Protein AF-A0A1F6F1V9-F1 (afdb_monomer_lite)

Foldseek 3Di:
DEEDEEADDPVSVVVLLVCLVVVAAYEYEHYDPVSLVVSCVSRPPSYHYHPDPVVVVVVVVVVVD

Sequence (65 aa):
MVISYGVGGAGTASEIALALKAKKNVVLLNETTEGQTYFKKIGKELVHTALTPAEAVDIVERLLN

Organism: NCBI:txid1798512

pLDDT: mean 91.3, std 7.48, range [60.75, 97.44]

Secondary structure (DSSP, 8-state):
-EEEESS--HHHHHHHHHHHHTT--EEEES--HHHHHHHHHHHGGGEEEESSHHHHHHHHHHHH-

Structure (mmCIF, N/CA/C/O backbone):
data_AF-A0A1F6F1V9-F1
#
_entry.id   AF-A0A1F6F1V9-F1
#
loop_
_atom_site.group_PDB
_atom_site.id
_atom_site.type_symbol
_atom_site.label_atom_id
_atom_site.label_alt_id
_atom_site.label_comp_id
_atom_site.label_asym_id
_atom_site.label_entity_id
_atom_site.label_seq_id
_atom_site.pdbx_PDB_ins_code
_atom_site.Cartn_x
_atom_site.Cartn_y
_atom_site.Cartn_z
_atom_site.occupancy
_atom_site.B_iso_or_equiv
_atom_site.auth_seq_id
_atom_site.auth_comp_id
_atom_site.auth_asym_id
_atom_site.auth_atom_id
_atom_site.pdbx_PDB_model_num
ATOM 1 N N . MET A 1 1 ? -10.438 -4.765 -2.244 1.00 83.75 1 MET A N 1
ATOM 2 C CA . MET A 1 1 ? -9.045 -4.282 -2.129 1.00 83.75 1 MET A CA 1
ATOM 3 C C . MET A 1 1 ? -8.722 -3.391 -3.320 1.00 83.75 1 MET A C 1
ATOM 5 O O . MET A 1 1 ? -9.554 -3.319 -4.219 1.00 83.75 1 MET A O 1
ATOM 9 N N . VAL A 1 2 ? -7.569 -2.725 -3.324 1.00 89.19 2 VAL A N 1
ATOM 10 C CA . VAL A 1 2 ? -7.043 -1.957 -4.468 1.00 89.19 2 VAL A CA 1
ATOM 11 C C . VAL A 1 2 ? -5.596 -2.383 -4.724 1.00 89.19 2 VAL A C 1
ATOM 13 O O . VAL A 1 2 ? -4.867 -2.641 -3.770 1.00 89.19 2 VAL A O 1
ATOM 16 N N . ILE A 1 3 ? -5.185 -2.459 -5.990 1.00 87.81 3 ILE A N 1
ATOM 17 C CA . ILE A 1 3 ? -3.786 -2.665 -6.386 1.00 87.81 3 ILE A CA 1
ATOM 18 C C . ILE A 1 3 ? -3.354 -1.422 -7.163 1.00 87.81 3 ILE A C 1
ATOM 20 O O . ILE A 1 3 ? -4.024 -1.045 -8.121 1.00 87.81 3 ILE A O 1
ATOM 24 N N . SER A 1 4 ? -2.269 -0.778 -6.737 1.00 86.88 4 SER A N 1
ATOM 25 C CA . SER A 1 4 ? -1.675 0.372 -7.429 1.00 86.88 4 SER A CA 1
ATOM 26 C C . SER A 1 4 ? -0.365 -0.033 -8.091 1.00 86.88 4 SER A C 1
ATOM 28 O O . SER A 1 4 ? 0.377 -0.815 -7.503 1.00 86.88 4 SER A O 1
ATOM 30 N N . TYR A 1 5 ? -0.066 0.515 -9.271 1.00 83.06 5 TYR A N 1
ATOM 31 C CA . TYR A 1 5 ? 1.156 0.230 -10.027 1.00 83.06 5 TYR A CA 1
ATOM 32 C C . TYR A 1 5 ? 1.971 1.496 -10.320 1.00 83.06 5 TYR A C 1
ATOM 34 O O . TYR A 1 5 ? 1.439 2.447 -10.893 1.00 83.06 5 TYR A O 1
ATOM 42 N N . GLY A 1 6 ? 3.272 1.451 -10.018 1.00 71.25 6 GLY A N 1
ATOM 43 C CA . GLY A 1 6 ? 4.246 2.483 -10.384 1.00 71.25 6 GLY A CA 1
ATOM 44 C C . GLY A 1 6 ? 4.124 3.784 -9.588 1.00 71.25 6 GLY A C 1
ATOM 45 O O . GLY A 1 6 ? 3.389 3.842 -8.606 1.00 71.25 6 GLY A O 1
ATOM 46 N N . VAL A 1 7 ? 4.848 4.813 -10.056 1.00 60.75 7 VAL A N 1
ATOM 47 C CA . VAL A 1 7 ? 4.911 6.167 -9.471 1.00 60.75 7 VAL A CA 1
ATOM 48 C C . VAL A 1 7 ? 3.584 6.885 -9.717 1.00 60.75 7 VAL A C 1
ATOM 50 O O . VAL A 1 7 ? 3.390 7.532 -10.748 1.00 60.75 7 VAL A O 1
ATOM 53 N N . GLY A 1 8 ? 2.619 6.685 -8.824 1.00 63.16 8 GLY A N 1
ATOM 54 C CA . GLY A 1 8 ? 1.260 7.189 -8.994 1.00 63.16 8 GLY A CA 1
ATOM 55 C C . GLY A 1 8 ? 1.205 8.719 -9.086 1.00 63.16 8 GLY A C 1
ATOM 56 O O . GLY A 1 8 ? 1.889 9.434 -8.357 1.00 63.16 8 GLY A O 1
ATOM 57 N N . GLY A 1 9 ? 0.347 9.241 -9.965 1.00 78.25 9 GLY A N 1
ATOM 58 C CA . GLY A 1 9 ? -0.012 10.662 -9.960 1.00 78.25 9 GLY A CA 1
ATOM 59 C C . GLY A 1 9 ? -0.964 11.004 -8.804 1.00 78.25 9 GLY A C 1
ATOM 60 O O . GLY A 1 9 ? -1.461 10.123 -8.100 1.00 78.25 9 GLY A O 1
ATOM 61 N N . ALA A 1 10 ? -1.301 12.288 -8.640 1.00 85.56 10 ALA A N 1
ATOM 62 C CA . ALA A 1 10 ? -2.201 12.749 -7.571 1.00 85.56 10 ALA A CA 1
ATOM 63 C C . ALA A 1 10 ? -3.570 12.025 -7.546 1.00 85.56 10 ALA A C 1
ATOM 65 O O . ALA A 1 10 ? -4.152 11.834 -6.476 1.00 85.56 10 ALA A O 1
ATOM 66 N N . GLY A 1 11 ? -4.066 11.586 -8.710 1.00 88.12 11 GLY A N 1
ATOM 67 C CA . GLY A 1 11 ? -5.285 10.776 -8.825 1.00 88.12 11 GLY A CA 1
ATOM 68 C C . GLY A 1 11 ? -5.154 9.415 -8.139 1.00 88.12 11 GLY A C 1
ATOM 69 O O . GLY A 1 11 ? -5.925 9.109 -7.233 1.00 88.12 11 GLY A O 1
ATOM 70 N N . THR A 1 12 ? -4.121 8.647 -8.486 1.00 90.38 12 THR A N 1
ATOM 71 C CA . THR A 1 12 ? -3.833 7.339 -7.879 1.00 90.38 12 THR A CA 1
ATOM 72 C C . THR A 1 12 ? -3.607 7.458 -6.373 1.00 90.38 12 THR A C 1
ATOM 74 O O . THR A 1 12 ? -4.153 6.679 -5.593 1.00 90.38 12 THR A O 1
ATOM 77 N N . ALA A 1 13 ? -2.874 8.488 -5.936 1.00 90.75 13 ALA A N 1
ATOM 78 C CA . ALA A 1 13 ? -2.675 8.749 -4.514 1.00 90.75 13 ALA A CA 1
ATOM 79 C C . ALA A 1 13 ? -4.002 9.005 -3.774 1.00 90.75 13 ALA A C 1
ATOM 81 O O . ALA A 1 13 ? -4.197 8.517 -2.657 1.00 90.75 13 ALA A O 1
ATOM 82 N N . SER A 1 14 ? -4.937 9.717 -4.410 1.00 92.38 14 SER A N 1
ATOM 83 C CA . SER A 1 14 ? -6.273 9.966 -3.859 1.00 92.38 14 SER A CA 1
ATOM 84 C C . SER A 1 14 ? -7.100 8.682 -3.760 1.00 92.38 14 SER A C 1
ATOM 86 O O . SER A 1 14 ? -7.754 8.451 -2.744 1.00 92.38 14 SER A O 1
ATOM 88 N N . GLU A 1 15 ? -7.045 7.809 -4.766 1.00 93.25 15 GLU A N 1
ATOM 89 C CA . GLU A 1 15 ? -7.738 6.514 -4.750 1.00 93.25 15 GLU A CA 1
ATOM 90 C C . GLU A 1 15 ? -7.200 5.584 -3.659 1.00 93.25 15 GLU A C 1
ATOM 92 O O . GLU A 1 15 ? -7.986 4.978 -2.925 1.00 93.25 15 GLU A O 1
ATOM 97 N N . ILE A 1 16 ? -5.874 5.521 -3.487 1.00 94.12 16 ILE A N 1
ATOM 98 C CA . ILE A 1 16 ? -5.242 4.770 -2.395 1.00 94.12 16 ILE A CA 1
ATOM 99 C C . ILE A 1 16 ? -5.716 5.312 -1.043 1.00 94.12 16 ILE A C 1
ATOM 101 O O . ILE A 1 16 ? -6.157 4.543 -0.185 1.00 94.12 16 ILE A O 1
ATOM 105 N N . ALA A 1 17 ? -5.684 6.632 -0.849 1.00 93.56 17 ALA A N 1
ATOM 106 C CA . ALA A 1 17 ? -6.127 7.253 0.396 1.00 93.56 17 ALA 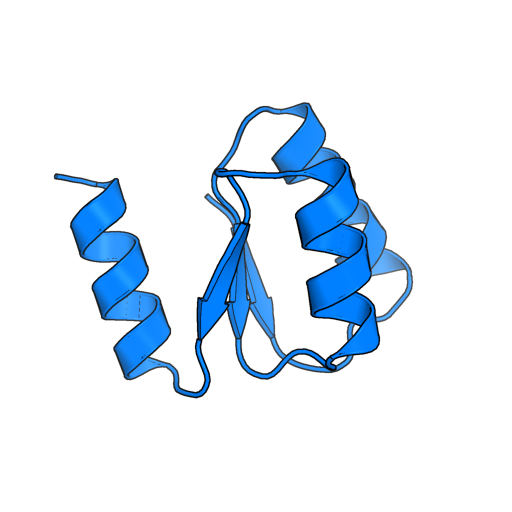A CA 1
ATOM 107 C C . ALA A 1 17 ? -7.610 6.963 0.693 1.00 93.56 17 ALA A C 1
ATOM 109 O O . ALA A 1 17 ? -7.969 6.644 1.830 1.00 93.56 17 ALA A O 1
ATOM 110 N N . LEU A 1 18 ? -8.476 7.015 -0.323 1.00 94.94 18 LEU A N 1
ATOM 111 C CA . LEU A 1 18 ? -9.895 6.679 -0.194 1.00 94.94 18 LEU A CA 1
ATOM 112 C C . LEU A 1 18 ? -10.111 5.196 0.136 1.00 94.94 18 LEU A C 1
ATOM 114 O O . LEU A 1 18 ? -10.961 4.876 0.970 1.00 94.94 18 LEU A O 1
ATOM 118 N N . ALA A 1 19 ? -9.334 4.291 -0.461 1.00 95.88 19 ALA A N 1
ATOM 119 C CA . ALA A 1 19 ? -9.393 2.864 -0.158 1.00 95.88 19 ALA A CA 1
ATOM 120 C C . ALA A 1 19 ? -9.011 2.575 1.302 1.00 95.88 19 ALA A C 1
ATOM 122 O O . ALA A 1 19 ? -9.730 1.848 1.992 1.00 95.88 19 ALA A O 1
ATOM 123 N N . LEU A 1 20 ? -7.940 3.204 1.794 1.00 95.69 20 LEU A N 1
ATOM 124 C CA . LEU A 1 20 ? -7.499 3.081 3.184 1.00 95.69 20 LEU A CA 1
ATOM 125 C C . LEU A 1 20 ? -8.516 3.685 4.158 1.00 95.69 20 LEU A C 1
ATOM 127 O O . LEU A 1 20 ? -8.837 3.065 5.172 1.00 95.69 20 LEU A O 1
ATOM 131 N N . LYS A 1 21 ? -9.118 4.834 3.820 1.00 95.38 21 LYS A N 1
ATOM 132 C CA . LYS A 1 21 ? -10.233 5.417 4.587 1.00 95.38 21 LYS A CA 1
ATOM 133 C C . LYS A 1 21 ? -11.426 4.460 4.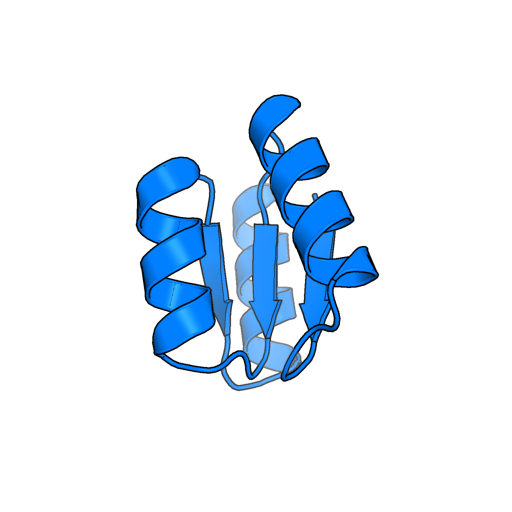685 1.00 95.38 21 LYS A C 1
ATOM 135 O O . LYS A 1 21 ? -12.076 4.393 5.725 1.00 95.38 21 LYS A O 1
ATOM 140 N N . ALA A 1 22 ? -11.693 3.693 3.629 1.00 96.69 22 ALA A N 1
ATOM 141 C CA . ALA A 1 22 ? -12.726 2.660 3.591 1.00 96.69 22 ALA A CA 1
ATOM 142 C C . ALA A 1 22 ? -12.296 1.322 4.232 1.00 96.69 22 ALA A C 1
ATOM 144 O O . ALA A 1 22 ? -13.001 0.326 4.072 1.00 96.69 22 ALA A O 1
ATOM 145 N N . LYS A 1 23 ? -11.154 1.282 4.938 1.00 95.44 23 LYS A N 1
ATOM 146 C CA . LYS A 1 23 ? -10.576 0.087 5.577 1.00 95.44 23 LYS A CA 1
ATOM 147 C C . LYS A 1 23 ? -10.332 -1.079 4.609 1.00 95.44 23 LYS A C 1
ATOM 149 O O . LYS A 1 23 ? -10.446 -2.242 4.987 1.00 95.44 23 LYS A O 1
ATOM 1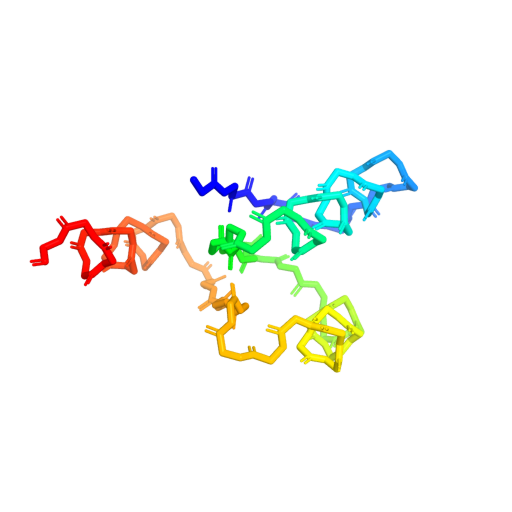54 N N . LYS A 1 24 ? -10.020 -0.788 3.343 1.00 96.25 24 LYS A N 1
ATOM 155 C CA . LYS A 1 24 ? -9.673 -1.809 2.346 1.00 96.25 24 LYS A CA 1
ATOM 156 C C . LYS A 1 24 ? -8.168 -2.064 2.358 1.00 96.25 24 LYS A C 1
ATOM 158 O O . LYS A 1 24 ? -7.391 -1.118 2.427 1.00 96.25 24 LYS A O 1
ATOM 163 N N . ASN A 1 25 ? -7.778 -3.327 2.182 1.00 97.25 25 ASN A N 1
ATOM 164 C CA . ASN A 1 25 ? -6.395 -3.676 1.856 1.00 97.25 25 ASN A CA 1
ATOM 165 C C . ASN A 1 25 ? -5.961 -3.019 0.533 1.00 97.25 25 ASN A C 1
ATOM 167 O O . ASN A 1 25 ? -6.742 -2.977 -0.431 1.00 97.25 25 ASN A O 1
ATOM 171 N N . VAL A 1 26 ? -4.716 -2.548 0.497 1.00 96.44 26 VAL A N 1
ATOM 172 C CA . VAL A 1 26 ? -4.038 -1.950 -0.655 1.00 96.44 26 VAL A CA 1
ATOM 173 C C . VAL A 1 26 ? -2.722 -2.680 -0.903 1.00 96.44 26 VAL A C 1
ATOM 175 O O . VAL A 1 26 ? -1.917 -2.824 0.013 1.00 96.44 26 VAL A O 1
ATOM 178 N N . VAL A 1 27 ? -2.484 -3.093 -2.146 1.00 96.75 27 VAL A N 1
ATOM 179 C CA . VAL A 1 27 ? -1.198 -3.645 -2.593 1.00 96.75 27 VAL A CA 1
ATOM 180 C C . VAL A 1 27 ? -0.501 -2.618 -3.483 1.00 96.75 27 VAL A C 1
ATOM 182 O O . VAL A 1 27 ? -1.052 -2.192 -4.498 1.00 96.75 27 VAL A O 1
ATOM 185 N N . LEU A 1 28 ? 0.702 -2.201 -3.097 1.00 94.94 28 LEU A N 1
ATOM 186 C CA . LEU A 1 28 ? 1.550 -1.284 -3.855 1.00 94.94 28 LEU A CA 1
ATOM 187 C C . LEU A 1 28 ? 2.541 -2.096 -4.695 1.00 94.94 28 LEU A C 1
ATOM 189 O O . LEU A 1 28 ? 3.489 -2.660 -4.149 1.00 94.94 28 LEU A O 1
ATOM 193 N N . LEU A 1 29 ? 2.314 -2.165 -6.005 1.00 94.62 29 LEU A N 1
ATOM 194 C CA . LEU A 1 29 ? 3.164 -2.865 -6.963 1.00 94.62 29 LEU A CA 1
ATOM 195 C C . LEU A 1 29 ? 4.158 -1.890 -7.604 1.00 94.62 29 LEU A C 1
ATOM 197 O O . LEU A 1 29 ? 3.756 -0.960 -8.301 1.00 94.62 29 LEU A O 1
ATOM 201 N N . ASN A 1 30 ? 5.457 -2.126 -7.414 1.00 86.06 30 ASN A N 1
ATOM 202 C CA . ASN A 1 30 ? 6.530 -1.301 -7.988 1.00 86.06 30 ASN A CA 1
ATOM 203 C C . ASN A 1 30 ? 6.429 0.194 -7.657 1.00 86.06 30 ASN A C 1
ATOM 205 O O . ASN A 1 30 ? 6.831 1.041 -8.452 1.00 86.06 30 ASN A O 1
ATOM 209 N N . GLU A 1 31 ? 5.892 0.518 -6.480 1.00 83.94 31 GLU A N 1
ATOM 210 C CA . GLU A 1 31 ? 5.832 1.899 -6.016 1.00 83.94 31 GLU A CA 1
ATOM 211 C C . GLU A 1 31 ? 7.159 2.325 -5.368 1.00 83.94 31 GLU A C 1
ATOM 213 O O . GLU A 1 31 ? 7.871 1.517 -4.767 1.00 83.94 31 GLU A O 1
ATOM 218 N N . THR A 1 32 ? 7.487 3.608 -5.466 1.00 88.69 32 THR A N 1
ATOM 219 C CA . THR A 1 32 ? 8.662 4.242 -4.867 1.00 88.69 32 THR A CA 1
ATOM 220 C C . THR A 1 32 ? 8.719 4.059 -3.350 1.00 88.69 32 THR A C 1
ATOM 222 O O . THR A 1 32 ? 7.698 3.972 -2.665 1.00 88.69 32 THR A O 1
ATOM 225 N N . THR A 1 33 ? 9.930 4.081 -2.788 1.00 88.62 33 THR A N 1
ATOM 226 C CA . THR A 1 33 ? 10.145 4.034 -1.331 1.00 88.62 33 THR A CA 1
ATOM 227 C C . THR A 1 33 ? 9.388 5.143 -0.596 1.00 88.62 33 THR A C 1
ATOM 229 O O . THR A 1 33 ? 8.880 4.920 0.505 1.00 88.62 33 THR A O 1
ATOM 232 N N . GLU A 1 34 ? 9.280 6.326 -1.205 1.00 89.69 34 GLU A N 1
ATOM 233 C CA . GLU A 1 34 ? 8.526 7.455 -0.658 1.00 89.69 34 GLU A CA 1
ATOM 234 C C . GLU A 1 34 ? 7.028 7.137 -0.577 1.00 89.69 34 GLU A C 1
ATOM 236 O O . GLU A 1 34 ? 6.448 7.214 0.510 1.00 89.69 34 GLU A O 1
ATOM 241 N N . GLY A 1 35 ? 6.423 6.687 -1.683 1.00 89.12 35 GLY A N 1
ATOM 242 C CA . GLY A 1 35 ? 5.019 6.279 -1.722 1.00 89.12 35 GLY A CA 1
ATOM 243 C C . GLY A 1 35 ? 4.722 5.151 -0.733 1.00 89.12 35 GLY A C 1
ATOM 244 O O . GLY A 1 35 ? 3.791 5.250 0.068 1.00 89.12 35 GLY A O 1
ATOM 245 N N . GLN A 1 36 ? 5.568 4.118 -0.692 1.00 91.75 36 GLN A N 1
ATOM 246 C CA . GLN A 1 36 ? 5.436 3.021 0.271 1.00 91.75 36 GLN A CA 1
ATOM 247 C C . GLN A 1 36 ? 5.475 3.512 1.723 1.00 91.75 36 GLN A C 1
ATOM 249 O O . GLN A 1 36 ? 4.641 3.106 2.533 1.00 91.75 36 GLN A O 1
ATOM 254 N N . THR A 1 37 ? 6.420 4.392 2.062 1.00 93.00 37 THR A N 1
ATOM 255 C CA . THR A 1 37 ? 6.568 4.937 3.420 1.00 93.00 37 THR A CA 1
ATOM 256 C C . THR A 1 37 ? 5.359 5.782 3.809 1.00 93.00 37 THR A C 1
ATOM 258 O O . THR A 1 37 ? 4.807 5.619 4.901 1.00 93.00 37 THR A O 1
ATOM 261 N N . TYR A 1 38 ? 4.914 6.657 2.907 1.00 92.38 38 TYR A N 1
ATOM 262 C CA . TYR A 1 38 ? 3.758 7.517 3.123 1.00 92.38 38 TYR A CA 1
ATOM 263 C C . TYR A 1 38 ? 2.479 6.701 3.337 1.00 92.38 38 TYR A C 1
ATOM 265 O O . TYR A 1 38 ? 1.800 6.867 4.355 1.00 92.38 38 TYR A O 1
ATOM 273 N N . PHE A 1 39 ? 2.176 5.768 2.431 1.00 93.56 39 PHE A N 1
ATOM 274 C CA . PHE A 1 39 ? 0.961 4.965 2.519 1.00 93.56 39 PHE A CA 1
ATOM 275 C C . PHE A 1 39 ? 0.982 4.015 3.719 1.00 93.56 39 PHE A C 1
ATOM 277 O O . PHE A 1 39 ? -0.031 3.906 4.410 1.00 93.56 39 PHE A O 1
ATOM 284 N N . LYS A 1 40 ? 2.129 3.416 4.070 1.00 94.38 40 LYS A N 1
ATOM 285 C CA . LYS A 1 40 ? 2.261 2.626 5.310 1.00 94.38 40 LYS A CA 1
ATOM 286 C C . LYS A 1 40 ? 2.006 3.462 6.564 1.00 94.38 40 LYS A C 1
ATOM 288 O O . LYS A 1 40 ? 1.361 2.974 7.489 1.00 94.38 40 LYS A O 1
ATOM 293 N N . LYS A 1 41 ? 2.439 4.728 6.602 1.00 94.69 41 LYS A N 1
ATOM 294 C CA . LYS A 1 41 ? 2.185 5.621 7.747 1.00 94.69 41 LYS A CA 1
A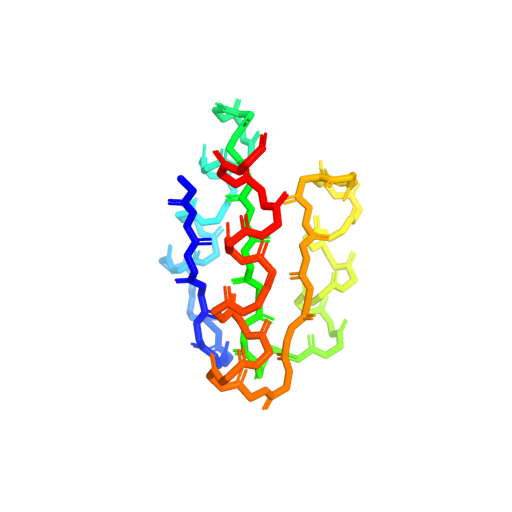TOM 295 C C . LYS A 1 41 ? 0.691 5.862 7.977 1.00 94.69 41 LYS A C 1
ATOM 297 O O . LYS A 1 41 ? 0.260 5.907 9.127 1.00 94.69 41 LYS A O 1
ATOM 302 N N . ILE A 1 42 ? -0.091 6.013 6.907 1.00 92.81 42 ILE A N 1
ATOM 303 C CA . ILE A 1 42 ? -1.533 6.279 7.015 1.00 92.81 42 ILE A CA 1
ATOM 304 C C . ILE A 1 42 ? -2.380 5.000 7.118 1.00 92.81 42 ILE A C 1
ATOM 306 O O . ILE A 1 42 ? -3.389 5.000 7.817 1.00 92.81 42 ILE A O 1
ATOM 310 N N . GLY A 1 43 ? -1.981 3.920 6.442 1.00 93.88 43 GLY A N 1
ATOM 311 C CA . GLY A 1 43 ? -2.773 2.698 6.284 1.00 93.88 43 GLY A CA 1
ATOM 312 C C . GLY A 1 43 ? -2.340 1.516 7.152 1.00 93.88 43 GLY A C 1
ATOM 313 O O . GLY A 1 43 ? -3.113 0.572 7.297 1.00 93.88 43 GLY A O 1
ATOM 314 N N . LYS A 1 44 ? -1.146 1.567 7.758 1.00 95.19 44 LYS A N 1
ATOM 315 C CA . LYS A 1 44 ? -0.595 0.532 8.652 1.00 95.19 44 LYS A CA 1
ATOM 316 C C . LYS A 1 44 ? -0.699 -0.876 8.045 1.00 95.19 44 LYS A C 1
ATOM 318 O O . LYS A 1 44 ? -0.206 -1.089 6.941 1.00 95.19 44 LYS A O 1
ATOM 323 N N . GLU A 1 45 ? -1.341 -1.815 8.745 1.00 96.06 45 GLU A N 1
ATOM 324 C CA . GLU A 1 45 ? -1.520 -3.210 8.322 1.00 96.06 45 GLU A CA 1
ATOM 325 C C . GLU A 1 45 ? -2.335 -3.392 7.033 1.00 96.06 45 GLU A C 1
ATOM 327 O O . GLU A 1 45 ? -2.292 -4.461 6.431 1.00 96.06 45 GLU A O 1
ATOM 332 N N . LEU A 1 46 ? -3.055 -2.362 6.577 1.00 96.75 46 LEU A N 1
ATOM 333 C CA . LEU A 1 46 ? -3.821 -2.423 5.333 1.00 96.75 46 LEU A CA 1
ATOM 334 C C . LEU A 1 46 ? -2.945 -2.232 4.088 1.00 96.75 46 LEU A C 1
ATOM 336 O O . LEU A 1 46 ? -3.460 -2.357 2.978 1.00 96.75 46 LEU A O 1
ATOM 340 N N . VAL A 1 47 ? -1.659 -1.895 4.240 1.00 96.69 47 VAL A N 1
ATOM 341 C CA . VAL A 1 47 ? -0.753 -1.604 3.121 1.00 96.69 47 VAL A CA 1
ATOM 342 C C . VAL A 1 47 ? 0.286 -2.701 2.956 1.00 96.69 47 VAL A C 1
ATOM 344 O O . VAL A 1 47 ? 1.153 -2.909 3.804 1.00 96.69 47 VAL A O 1
ATOM 347 N N . HIS A 1 48 ? 0.243 -3.326 1.787 1.00 96.56 48 HIS A N 1
ATOM 348 C CA . HIS A 1 48 ? 1.126 -4.401 1.359 1.00 96.56 48 HIS A CA 1
ATOM 349 C C . HIS A 1 48 ? 1.987 -3.921 0.191 1.00 96.56 48 HIS A C 1
ATOM 351 O O . HIS A 1 48 ? 1.593 -3.019 -0.549 1.00 96.56 48 HIS A O 1
ATOM 357 N N . THR A 1 49 ? 3.166 -4.505 0.010 1.00 95.06 49 THR A N 1
ATOM 358 C CA . THR A 1 49 ? 4.117 -4.110 -1.043 1.00 95.06 49 THR A CA 1
ATOM 359 C C . THR A 1 49 ? 4.525 -5.322 -1.862 1.00 95.06 49 THR A C 1
ATOM 361 O O . THR A 1 49 ? 4.827 -6.360 -1.277 1.00 95.06 49 THR A O 1
ATOM 364 N N . ALA A 1 50 ? 4.561 -5.168 -3.182 1.00 95.31 50 ALA A N 1
ATOM 365 C CA . ALA A 1 50 ? 4.986 -6.183 -4.138 1.00 95.31 50 ALA A CA 1
ATOM 366 C C . ALA A 1 50 ? 5.962 -5.575 -5.156 1.00 95.31 50 ALA A C 1
ATOM 368 O O . ALA A 1 50 ? 5.798 -4.428 -5.580 1.00 95.31 50 ALA A O 1
ATOM 369 N N . LEU A 1 51 ? 6.961 -6.350 -5.569 1.00 92.62 51 LEU A N 1
ATOM 370 C CA . LEU A 1 51 ? 7.911 -6.002 -6.631 1.00 92.62 51 LEU A CA 1
ATOM 371 C C . LEU A 1 51 ? 7.544 -6.653 -7.968 1.00 92.62 51 LEU A C 1
ATOM 373 O O . LEU A 1 51 ? 8.031 -6.267 -9.030 1.00 92.62 51 LEU A O 1
ATOM 377 N N . THR A 1 52 ? 6.674 -7.659 -7.943 1.00 93.94 52 THR A N 1
ATOM 378 C CA . THR A 1 52 ? 6.237 -8.354 -9.151 1.00 93.94 52 THR A CA 1
ATOM 379 C C . THR A 1 52 ? 4.726 -8.563 -9.153 1.00 93.94 52 THR A C 1
ATOM 381 O O . THR A 1 52 ? 4.107 -8.647 -8.089 1.00 93.94 52 THR A O 1
ATOM 384 N N . PRO A 1 53 ? 4.095 -8.666 -10.339 1.00 94.62 53 PRO A N 1
ATOM 385 C CA . PRO A 1 53 ? 2.685 -9.029 -10.421 1.00 94.62 53 PRO A CA 1
ATOM 386 C C . PRO A 1 53 ? 2.373 -10.355 -9.715 1.00 94.62 53 PRO A C 1
ATOM 388 O O . PRO A 1 53 ? 1.326 -10.462 -9.088 1.00 94.62 53 PRO A O 1
ATOM 391 N N . ALA A 1 54 ? 3.288 -11.331 -9.767 1.00 96.75 54 ALA A N 1
ATOM 392 C CA . ALA A 1 54 ? 3.134 -12.613 -9.079 1.00 96.75 54 ALA A CA 1
ATOM 393 C C . ALA A 1 54 ? 3.049 -12.433 -7.554 1.00 96.75 54 ALA A C 1
ATOM 395 O O . ALA A 1 54 ? 2.089 -12.882 -6.940 1.00 96.75 54 ALA A O 1
ATOM 396 N N . GLU A 1 55 ? 3.967 -11.667 -6.957 1.00 96.44 55 GLU A N 1
ATOM 397 C CA . GLU A 1 55 ? 3.910 -11.346 -5.523 1.00 96.44 55 GLU A CA 1
ATOM 398 C C . GLU A 1 55 ? 2.621 -10.611 -5.138 1.00 96.44 55 GLU A C 1
ATOM 400 O O . GLU A 1 55 ? 2.066 -10.839 -4.062 1.00 96.44 55 GLU A O 1
ATOM 405 N N . ALA A 1 56 ? 2.130 -9.718 -6.006 1.00 96.06 56 ALA A N 1
ATOM 406 C CA . ALA A 1 56 ? 0.870 -9.027 -5.767 1.00 96.06 56 ALA A CA 1
ATOM 407 C C . ALA A 1 56 ? -0.305 -10.015 -5.722 1.00 96.06 56 ALA A C 1
ATOM 409 O O . ALA A 1 56 ? -1.140 -9.907 -4.827 1.00 96.06 56 ALA A O 1
ATOM 410 N N . VAL A 1 57 ? -0.348 -10.992 -6.634 1.00 96.31 57 VAL A N 1
ATOM 411 C CA . VAL A 1 57 ? -1.355 -12.066 -6.632 1.00 96.31 57 VAL A CA 1
ATOM 412 C C . VAL A 1 57 ? -1.254 -12.906 -5.357 1.00 96.31 57 VAL A C 1
ATOM 414 O O . VAL A 1 57 ? -2.262 -13.056 -4.673 1.00 96.31 57 VAL A O 1
ATOM 417 N N . ASP A 1 58 ? -0.056 -13.335 -4.953 1.00 97.44 58 ASP A N 1
ATOM 418 C CA . ASP A 1 58 ? 0.148 -14.123 -3.724 1.00 97.44 58 ASP A CA 1
ATOM 419 C C . ASP A 1 58 ? -0.315 -13.378 -2.459 1.00 97.44 58 ASP A C 1
ATOM 421 O O . ASP A 1 58 ? -0.796 -13.964 -1.484 1.00 97.44 58 ASP A O 1
ATOM 425 N N . ILE A 1 59 ? -0.145 -12.054 -2.420 1.00 97.00 59 ILE A N 1
ATOM 426 C CA . ILE A 1 59 ? -0.678 -11.215 -1.340 1.00 97.00 59 ILE A CA 1
ATOM 427 C C . ILE A 1 59 ? -2.204 -11.209 -1.381 1.00 97.00 59 ILE A C 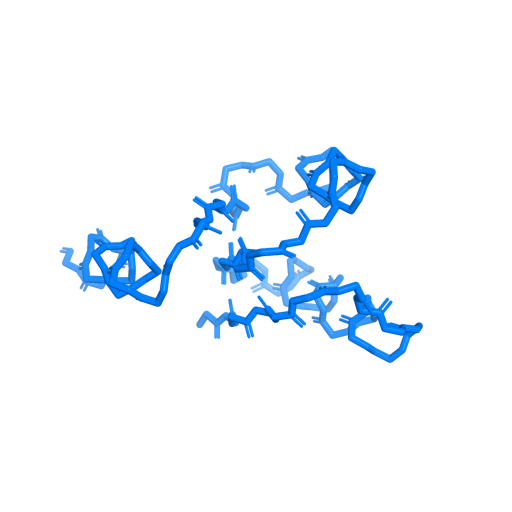1
ATOM 429 O O . ILE A 1 59 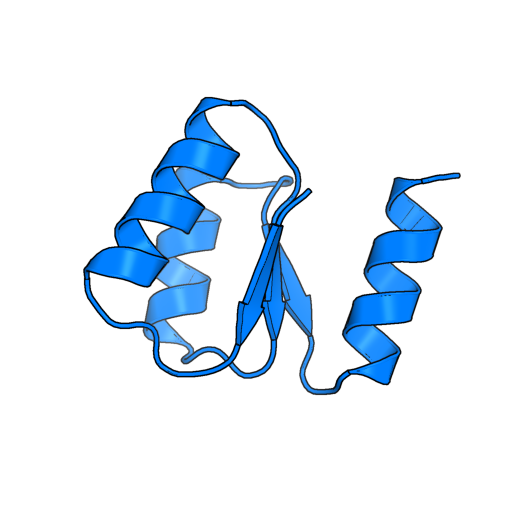? -2.839 -11.373 -0.343 1.00 97.00 59 ILE A O 1
ATOM 433 N N . VAL A 1 60 ? -2.794 -11.025 -2.561 1.00 96.12 60 VAL A N 1
ATOM 434 C CA . VAL A 1 60 ? -4.248 -11.004 -2.726 1.00 96.12 60 VAL A CA 1
ATOM 435 C C . VAL A 1 60 ? -4.876 -12.328 -2.299 1.00 96.12 60 VAL A C 1
ATOM 437 O O . VAL A 1 60 ? -5.840 -12.309 -1.537 1.00 96.12 60 VAL A O 1
ATOM 440 N N . GLU A 1 61 ? -4.318 -13.461 -2.718 1.00 96.69 61 GLU A N 1
ATOM 441 C CA . GLU A 1 61 ? -4.810 -14.787 -2.334 1.00 96.69 61 GLU A CA 1
ATOM 442 C C . GLU A 1 61 ? -4.779 -14.988 -0.815 1.00 96.69 61 GLU A C 1
ATOM 444 O O . GLU A 1 61 ? -5.766 -15.430 -0.228 1.00 96.69 61 GLU A O 1
ATOM 449 N N . ARG A 1 62 ? -3.697 -14.571 -0.145 1.00 95.62 62 ARG A N 1
ATOM 450 C CA . ARG A 1 62 ? -3.591 -14.628 1.325 1.00 95.62 62 ARG A CA 1
ATOM 451 C C . ARG A 1 62 ? -4.594 -13.744 2.063 1.00 95.62 62 ARG A C 1
ATOM 453 O O . ARG A 1 62 ? -4.859 -14.005 3.228 1.00 95.62 62 ARG A O 1
ATOM 460 N N . LEU A 1 63 ? -5.104 -12.690 1.429 1.00 94.12 63 LEU A N 1
ATOM 461 C CA . LEU A 1 63 ? -6.071 -11.764 2.028 1.00 94.12 63 LEU A CA 1
ATOM 462 C C . LEU A 1 63 ? -7.533 -12.162 1.777 1.00 94.12 63 LEU A C 1
ATOM 464 O O . LEU A 1 63 ? -8.424 -11.569 2.386 1.00 94.12 63 LEU A O 1
ATOM 468 N N . LEU A 1 64 ? -7.783 -13.075 0.834 1.00 89.75 64 LEU A N 1
ATOM 469 C CA . LEU A 1 64 ? -9.120 -13.565 0.485 1.00 89.75 64 LEU A CA 1
ATOM 470 C C . LEU A 1 64 ? -9.480 -14.888 1.173 1.00 89.75 64 LEU A C 1
ATOM 472 O O . LEU A 1 64 ? -10.666 -15.211 1.244 1.00 89.75 64 LEU A O 1
ATOM 476 N N . ASN A 1 65 ? -8.476 -15.619 1.651 1.00 74.31 65 ASN A N 1
ATOM 477 C CA . ASN A 1 65 ? -8.626 -16.830 2.459 1.00 74.31 65 ASN A CA 1
ATOM 478 C C . ASN A 1 65 ? -8.737 -16.493 3.950 1.00 74.31 65 ASN A C 1
ATOM 480 O O . ASN A 1 65 ? -9.445 -17.246 4.654 1.00 74.31 65 ASN A O 1
#

InterPro domains:
  IPR041164 AF_1126-like [PF18306] (2-56)

Radius of gyration: 10.66 Å; chains: 1; bounding box: 23×30×19 Å